Protein AF-A0AAN8J0K9-F1 (afdb_monomer_lite)

Secondary structure (DSSP, 8-state):
-------------TT-EEEEE-S-HHHHHHHHHTGGGS-SEEEEE-SS-EEESHHHHHHHHHHHHHHHHHHHHHHH-TTS---TT--HHHHHHHHHTS-HHHHHHHHHHHH-SS--HHHHHHHHHHHHHHHSPTT-----HHHHHHHHHHHHHHHHTTPPP--

Structure (mmCIF, N/CA/C/O backbone):
data_AF-A0AAN8J0K9-F1
#
_entry.id   AF-A0AAN8J0K9-F1
#
loop_
_atom_site.group_PDB
_atom_site.id
_atom_site.type_symbol
_atom_site.label_atom_id
_atom_site.label_alt_id
_atom_site.label_comp_id
_atom_site.label_asym_id
_atom_site.label_entity_id
_atom_site.label_seq_id
_atom_site.pdbx_PDB_ins_code
_atom_site.Cartn_x
_atom_site.Cartn_y
_atom_site.Cartn_z
_atom_site.occupancy
_atom_site.B_iso_or_equiv
_atom_site.auth_seq_id
_atom_site.auth_comp_id
_atom_site.auth_asym_id
_atom_site.auth_atom_id
_atom_site.pdbx_PDB_model_num
ATOM 1 N N . MET A 1 1 ? 8.013 17.761 -16.268 1.00 30.39 1 MET A N 1
ATOM 2 C CA . MET A 1 1 ? 8.600 17.715 -17.625 1.00 30.39 1 MET A CA 1
ATOM 3 C C . MET A 1 1 ? 9.511 16.495 -17.674 1.00 30.39 1 MET A C 1
ATOM 5 O O . MET A 1 1 ? 10.597 16.543 -17.118 1.00 30.39 1 MET A O 1
ATOM 9 N N . ILE A 1 2 ? 9.015 15.369 -18.193 1.00 34.62 2 ILE A N 1
ATOM 10 C CA . ILE A 1 2 ? 9.762 14.103 -18.263 1.00 34.62 2 ILE A CA 1
ATOM 11 C C . ILE A 1 2 ? 10.606 14.160 -19.538 1.00 34.62 2 ILE A C 1
ATOM 13 O O . ILE A 1 2 ? 10.047 14.191 -20.633 1.00 34.62 2 ILE A O 1
ATOM 17 N N . TYR A 1 3 ? 11.931 14.226 -19.411 1.00 31.83 3 TYR A N 1
ATOM 18 C CA . TYR A 1 3 ? 12.823 14.080 -20.560 1.00 31.83 3 TYR A CA 1
ATOM 19 C C . TYR A 1 3 ? 12.899 12.595 -20.925 1.00 31.83 3 TYR A C 1
ATOM 21 O O . TYR A 1 3 ? 13.570 11.808 -20.263 1.00 31.83 3 TYR A O 1
ATOM 29 N N . LEU A 1 4 ? 12.174 12.210 -21.974 1.00 44.12 4 LEU A N 1
ATOM 30 C CA . LEU A 1 4 ? 12.318 10.913 -22.622 1.00 44.12 4 LEU A CA 1
ATOM 31 C C . LEU A 1 4 ? 13.500 10.992 -23.593 1.00 44.12 4 LEU A C 1
ATOM 33 O O . LEU A 1 4 ? 13.366 11.483 -24.711 1.00 44.12 4 LEU A O 1
ATOM 37 N N . GLY A 1 5 ? 14.666 10.506 -23.171 1.00 40.50 5 GLY A N 1
ATOM 38 C CA . GLY A 1 5 ? 15.747 10.162 -24.091 1.00 40.50 5 GLY A CA 1
ATOM 39 C C . GLY A 1 5 ? 15.439 8.828 -24.767 1.00 40.50 5 GLY A C 1
ATOM 40 O O . GLY A 1 5 ? 16.010 7.811 -24.394 1.00 40.50 5 GLY A O 1
ATOM 41 N N . VAL A 1 6 ? 14.500 8.808 -25.717 1.00 43.88 6 VAL A N 1
ATOM 42 C CA . VAL A 1 6 ? 14.245 7.624 -26.550 1.00 43.88 6 VAL A CA 1
ATOM 43 C C . VAL A 1 6 ? 15.131 7.725 -27.786 1.00 43.88 6 VAL A C 1
ATOM 45 O O . VAL A 1 6 ? 14.835 8.479 -28.710 1.00 43.88 6 VAL A O 1
ATOM 48 N N . SER A 1 7 ? 16.221 6.958 -27.809 1.00 39.38 7 SER A N 1
ATOM 49 C CA . SER A 1 7 ? 16.858 6.593 -29.074 1.00 39.38 7 SER A CA 1
ATOM 50 C C . SER A 1 7 ? 16.021 5.480 -29.699 1.00 39.38 7 SER A C 1
ATOM 52 O O . SER A 1 7 ? 15.908 4.387 -29.144 1.00 39.38 7 SER A O 1
ATOM 54 N N . ALA A 1 8 ? 15.358 5.799 -30.807 1.00 39.91 8 ALA A N 1
ATOM 55 C CA . ALA A 1 8 ? 14.520 4.878 -31.553 1.00 39.91 8 ALA A CA 1
ATOM 56 C C . ALA A 1 8 ? 15.368 3.815 -32.265 1.00 39.91 8 ALA A C 1
ATOM 58 O O . ALA A 1 8 ? 16.278 4.164 -33.011 1.00 39.91 8 ALA A O 1
ATOM 59 N N . ALA A 1 9 ? 15.011 2.541 -32.103 1.00 35.41 9 ALA A N 1
ATOM 60 C CA . ALA A 1 9 ? 14.927 1.585 -33.205 1.00 35.41 9 ALA A CA 1
ATOM 61 C C . ALA A 1 9 ? 14.331 0.266 -32.707 1.00 35.41 9 ALA A C 1
ATOM 63 O O . ALA A 1 9 ? 14.737 -0.288 -31.689 1.00 35.41 9 ALA A O 1
ATOM 64 N N . GLU A 1 10 ? 13.373 -0.234 -33.476 1.00 44.66 10 GLU A N 1
ATOM 65 C CA . GLU A 1 10 ? 12.832 -1.581 -33.407 1.00 44.66 10 GLU A CA 1
ATOM 66 C C . GLU A 1 10 ? 13.955 -2.620 -33.321 1.00 44.66 10 GLU A C 1
ATOM 68 O O . GLU A 1 10 ? 14.742 -2.787 -34.250 1.00 44.66 10 GLU A O 1
ATOM 73 N N . ARG A 1 11 ? 14.005 -3.323 -32.194 1.00 40.25 11 ARG A N 1
ATOM 74 C CA . ARG A 1 11 ? 14.433 -4.713 -32.030 1.00 40.25 11 ARG A CA 1
ATOM 75 C C . ARG A 1 11 ? 14.070 -5.075 -30.601 1.00 40.25 11 ARG A C 1
ATOM 77 O O . ARG A 1 11 ? 14.449 -4.381 -29.663 1.00 40.25 11 ARG A O 1
ATOM 84 N N . THR A 1 12 ? 13.369 -6.182 -30.421 1.00 48.56 12 THR A N 1
ATOM 85 C CA . THR A 1 12 ? 13.344 -6.901 -29.150 1.00 48.56 12 THR A CA 1
ATOM 86 C C . THR A 1 12 ? 14.756 -7.458 -28.934 1.00 48.56 12 THR A C 1
ATOM 88 O O . THR A 1 12 ? 15.019 -8.632 -29.168 1.00 48.56 12 THR A O 1
ATOM 91 N N . THR A 1 13 ? 15.725 -6.597 -28.619 1.00 48.94 13 THR A N 1
ATOM 92 C CA . THR A 1 13 ? 17.047 -7.042 -28.200 1.00 48.94 13 THR A CA 1
ATOM 93 C C . THR A 1 13 ? 16.925 -7.438 -26.742 1.00 48.94 13 THR A C 1
ATOM 95 O O . THR A 1 13 ? 16.489 -6.649 -25.904 1.00 48.94 13 THR A O 1
ATOM 98 N N . MET A 1 14 ? 17.331 -8.663 -26.421 1.00 55.31 14 MET A N 1
ATOM 99 C CA . MET A 1 14 ? 17.404 -9.132 -25.034 1.00 55.31 14 MET A CA 1
ATOM 100 C C . MET A 1 14 ? 18.413 -8.331 -24.178 1.00 55.31 14 MET A C 1
ATOM 102 O O . MET A 1 14 ? 18.513 -8.575 -22.982 1.00 55.31 14 MET A O 1
ATOM 106 N N . ASP A 1 15 ? 19.072 -7.326 -24.774 1.00 68.75 15 ASP A N 1
ATOM 107 C CA . ASP A 1 15 ? 20.121 -6.483 -24.195 1.00 68.75 15 ASP A CA 1
ATOM 108 C C . ASP A 1 15 ? 19.759 -4.983 -24.130 1.00 68.75 15 ASP A C 1
ATOM 110 O O . ASP A 1 15 ? 20.631 -4.145 -23.901 1.00 68.75 15 ASP A O 1
ATOM 114 N N . ALA A 1 16 ? 18.500 -4.593 -24.367 1.00 84.62 16 ALA A N 1
ATOM 115 C CA . ALA A 1 16 ? 18.106 -3.192 -24.206 1.00 84.62 16 ALA A CA 1
ATOM 116 C C . ALA A 1 16 ? 18.251 -2.751 -22.733 1.00 84.62 16 ALA A C 1
ATOM 118 O O . ALA A 1 16 ? 17.710 -3.388 -21.827 1.00 84.62 16 ALA A O 1
ATOM 119 N N . HIS A 1 17 ? 18.968 -1.648 -22.499 1.00 90.50 17 HIS A N 1
ATOM 120 C CA . HIS A 1 17 ? 19.091 -0.998 -21.190 1.00 90.50 17 HIS A CA 1
ATOM 121 C C . HIS A 1 17 ? 18.323 0.321 -21.182 1.00 90.50 17 HIS A C 1
ATOM 123 O O . HIS A 1 17 ? 18.368 1.080 -22.152 1.00 90.50 17 HIS A O 1
ATOM 129 N N . MET A 1 18 ? 17.590 0.573 -20.100 1.00 93.94 18 MET A N 1
ATOM 130 C CA . MET A 1 18 ? 16.763 1.762 -19.932 1.00 93.94 18 MET A CA 1
ATOM 131 C C . MET A 1 18 ? 17.047 2.420 -18.584 1.00 93.94 18 MET A C 1
ATOM 133 O O . MET A 1 18 ? 16.892 1.793 -17.540 1.00 93.94 18 MET A O 1
ATOM 137 N N . THR A 1 19 ? 17.383 3.711 -18.599 1.00 95.12 19 THR A N 1
ATOM 138 C CA . THR A 1 19 ? 17.545 4.507 -17.376 1.00 95.12 19 THR A CA 1
ATOM 139 C C . THR A 1 19 ? 16.545 5.648 -17.340 1.00 95.12 19 THR A C 1
ATOM 141 O O . THR A 1 19 ? 16.520 6.498 -18.230 1.00 95.12 19 THR A O 1
ATOM 144 N N . PHE A 1 20 ? 15.765 5.708 -16.266 1.00 94.75 20 PHE A N 1
ATOM 145 C CA . PHE A 1 20 ? 14.934 6.862 -15.942 1.00 94.75 20 PHE A CA 1
ATOM 146 C C . PHE A 1 20 ? 15.724 7.851 -15.084 1.00 94.75 20 PHE A C 1
ATOM 148 O O . PHE A 1 20 ? 16.386 7.450 -14.133 1.00 94.75 20 PHE A O 1
ATOM 155 N N . PHE A 1 21 ? 15.635 9.148 -15.370 1.00 94.88 21 PHE A N 1
ATOM 156 C CA . PHE A 1 21 ? 16.275 10.192 -14.565 1.00 94.88 21 PHE A CA 1
ATOM 157 C C . PHE A 1 21 ? 15.201 10.993 -13.842 1.00 94.88 21 PHE A C 1
ATOM 159 O O . PHE A 1 21 ? 14.492 11.790 -14.456 1.00 94.88 21 PHE A O 1
ATOM 166 N N . SER A 1 22 ? 15.055 10.758 -12.541 1.00 93.12 22 SER A N 1
ATOM 167 C CA . SER A 1 22 ? 14.106 11.494 -11.712 1.00 93.12 22 SER A CA 1
ATOM 168 C C . SER A 1 22 ? 14.489 11.374 -10.240 1.00 93.12 22 SER A C 1
ATOM 170 O O . SER A 1 22 ? 14.719 10.260 -9.780 1.00 93.12 22 SER A O 1
ATOM 172 N N . PRO A 1 23 ? 14.516 12.474 -9.469 1.00 90.06 23 PRO A N 1
ATOM 173 C CA . PRO A 1 23 ? 14.655 12.400 -8.018 1.00 90.06 23 PRO A CA 1
ATOM 174 C C . PRO A 1 23 ? 13.348 11.982 -7.320 1.00 90.06 23 PRO A C 1
ATOM 176 O O . PRO A 1 23 ? 13.346 11.770 -6.110 1.00 90.06 23 PRO A O 1
ATOM 179 N N . ASP A 1 24 ? 12.243 11.914 -8.064 1.00 88.81 24 ASP A N 1
ATOM 180 C CA . ASP A 1 24 ? 10.898 11.730 -7.536 1.00 88.81 24 ASP A CA 1
ATOM 181 C C . ASP A 1 24 ? 10.566 10.250 -7.282 1.00 88.81 24 ASP A C 1
ATOM 183 O O . ASP A 1 24 ? 10.759 9.382 -8.141 1.00 88.81 24 ASP A O 1
ATOM 187 N N . THR A 1 25 ? 10.014 9.975 -6.099 1.00 87.25 25 THR A N 1
ATOM 188 C CA . THR A 1 25 ? 9.556 8.637 -5.705 1.00 87.25 25 THR A CA 1
ATOM 189 C C . THR A 1 25 ? 8.353 8.192 -6.530 1.00 87.25 25 THR A C 1
ATOM 191 O O . THR A 1 25 ? 8.227 7.001 -6.810 1.00 87.25 25 THR A O 1
ATOM 194 N N . ASP A 1 26 ? 7.503 9.118 -6.970 1.00 90.69 26 ASP A N 1
ATOM 195 C CA . ASP A 1 26 ? 6.303 8.803 -7.745 1.00 90.69 26 ASP A CA 1
ATOM 196 C C . ASP A 1 26 ? 6.689 8.176 -9.098 1.00 90.69 26 ASP A C 1
ATOM 198 O O . ASP A 1 26 ? 6.089 7.195 -9.543 1.00 90.69 26 ASP A O 1
ATOM 202 N N . VAL A 1 27 ? 7.788 8.646 -9.702 1.00 93.25 27 VAL A N 1
ATOM 203 C CA . VAL A 1 27 ? 8.361 8.053 -10.921 1.00 93.25 27 VAL A CA 1
ATOM 204 C C . VAL A 1 27 ? 8.895 6.644 -10.659 1.00 93.25 27 VAL A C 1
ATOM 206 O O . VAL A 1 27 ? 8.628 5.737 -11.445 1.00 93.25 27 VAL A O 1
ATOM 209 N N . MET A 1 28 ? 9.597 6.422 -9.544 1.00 93.75 28 MET A N 1
ATOM 210 C CA . MET A 1 28 ? 10.083 5.085 -9.180 1.00 93.75 28 MET A CA 1
ATOM 211 C C . MET A 1 28 ? 8.931 4.086 -9.011 1.00 93.75 28 MET A C 1
ATOM 213 O O . MET A 1 28 ? 9.006 2.963 -9.509 1.00 93.75 28 MET A O 1
ATOM 217 N N . VAL A 1 29 ? 7.849 4.501 -8.350 1.00 94.19 29 VAL A N 1
ATOM 218 C CA . VAL A 1 29 ? 6.639 3.689 -8.149 1.00 94.19 29 VAL A CA 1
ATOM 219 C C . VAL A 1 29 ? 6.010 3.311 -9.494 1.00 94.19 29 VAL A C 1
ATOM 221 O O . VAL A 1 29 ? 5.675 2.143 -9.698 1.00 94.19 29 VAL A O 1
ATOM 224 N N . LEU A 1 30 ? 5.904 4.260 -10.431 1.00 94.81 30 LEU A N 1
ATOM 225 C CA . LEU A 1 30 ? 5.398 4.003 -11.784 1.00 94.81 30 LEU A CA 1
ATOM 226 C C . LEU A 1 30 ? 6.257 2.989 -12.546 1.00 94.81 30 LEU A C 1
ATOM 228 O O . LEU A 1 30 ? 5.711 2.106 -13.210 1.00 94.81 30 LEU A O 1
ATOM 232 N N . ILE A 1 31 ? 7.582 3.095 -12.441 1.00 96.50 31 ILE A N 1
ATOM 233 C CA . ILE A 1 31 ? 8.515 2.184 -13.113 1.00 96.50 31 ILE A CA 1
ATOM 234 C C . ILE A 1 31 ? 8.386 0.769 -12.544 1.00 96.50 31 ILE A C 1
ATOM 236 O O . ILE A 1 31 ? 8.243 -0.176 -13.315 1.00 96.50 31 ILE A O 1
ATOM 240 N N . ILE A 1 32 ? 8.372 0.616 -11.215 1.00 96.62 32 ILE A N 1
ATOM 241 C CA . ILE A 1 32 ? 8.207 -0.694 -10.563 1.00 96.62 32 ILE A CA 1
ATOM 242 C C . ILE A 1 32 ? 6.876 -1.333 -10.976 1.00 96.62 32 ILE A C 1
ATOM 244 O O . ILE A 1 32 ? 6.856 -2.492 -11.381 1.00 96.62 32 ILE A O 1
ATOM 248 N N . ALA A 1 33 ? 5.775 -0.576 -10.930 1.00 95.50 33 ALA A N 1
ATOM 249 C CA . ALA A 1 33 ? 4.443 -1.076 -11.274 1.00 95.50 33 ALA A CA 1
ATOM 250 C C . ALA A 1 33 ? 4.314 -1.535 -12.739 1.00 95.50 33 ALA A C 1
ATOM 252 O O . ALA A 1 33 ? 3.454 -2.354 -13.054 1.00 95.50 33 ALA A O 1
ATOM 253 N N . ASN A 1 34 ? 5.160 -1.022 -13.638 1.00 94.56 34 ASN A N 1
ATOM 254 C CA . ASN A 1 34 ? 5.134 -1.339 -15.067 1.00 94.56 34 ASN A CA 1
ATOM 255 C C . ASN A 1 34 ? 6.351 -2.147 -15.532 1.00 94.56 34 ASN A C 1
ATOM 257 O O . ASN A 1 34 ? 6.527 -2.321 -16.736 1.00 94.56 34 ASN A O 1
ATOM 261 N N . TYR A 1 35 ? 7.180 -2.649 -14.615 1.00 95.56 35 TYR A N 1
ATOM 262 C CA . TYR A 1 35 ? 8.470 -3.254 -14.945 1.00 95.56 35 TYR A CA 1
ATOM 263 C C . TYR A 1 35 ? 8.366 -4.454 -15.903 1.00 95.56 35 TYR A C 1
ATOM 265 O O . TYR A 1 35 ? 9.231 -4.624 -16.755 1.00 95.56 35 TYR A O 1
ATOM 273 N N . ASP A 1 36 ? 7.269 -5.219 -15.871 1.00 93.56 36 ASP A N 1
ATOM 274 C CA . ASP A 1 36 ? 7.015 -6.315 -16.825 1.00 93.56 36 ASP A CA 1
ATOM 275 C C . ASP A 1 36 ? 6.898 -5.864 -18.289 1.00 93.56 36 ASP A C 1
ATOM 277 O O . ASP A 1 36 ? 7.016 -6.672 -19.209 1.00 93.56 36 ASP A O 1
ATOM 281 N N . ARG A 1 37 ? 6.665 -4.569 -18.516 1.00 93.19 37 ARG A N 1
ATOM 282 C CA . ARG A 1 37 ? 6.565 -3.943 -19.840 1.00 93.19 37 ARG A CA 1
ATOM 283 C C . ARG A 1 37 ? 7.856 -3.231 -20.245 1.00 93.19 37 ARG A C 1
ATOM 285 O O . ARG A 1 37 ? 7.902 -2.635 -21.319 1.00 93.19 37 ARG A O 1
ATOM 292 N N . LEU A 1 38 ? 8.868 -3.247 -19.380 1.00 93.44 38 LEU A N 1
ATOM 293 C CA . LEU A 1 38 ? 10.146 -2.569 -19.558 1.00 93.44 38 LEU A CA 1
ATOM 294 C C . LEU A 1 38 ? 11.268 -3.595 -19.793 1.00 93.44 38 LEU A C 1
ATOM 296 O O . LEU A 1 38 ? 11.113 -4.777 -19.472 1.00 93.44 38 LEU A O 1
ATOM 300 N N . PRO A 1 39 ? 12.417 -3.175 -20.351 1.00 94.25 39 PRO A N 1
ATOM 301 C CA . PRO A 1 39 ? 13.581 -4.045 -20.441 1.00 94.25 39 PRO A CA 1
ATOM 302 C C . PRO A 1 39 ? 14.028 -4.536 -19.059 1.00 94.25 39 PRO A C 1
ATOM 304 O O . PRO A 1 39 ? 13.969 -3.793 -18.079 1.00 94.25 39 PRO A O 1
ATOM 307 N N . LYS A 1 40 ? 14.532 -5.772 -18.963 1.00 90.94 40 LYS A N 1
ATOM 308 C CA . LYS A 1 40 ? 14.989 -6.315 -17.670 1.00 90.94 40 LYS A CA 1
ATOM 309 C C . LYS A 1 40 ? 16.122 -5.484 -17.064 1.00 90.94 40 LYS A C 1
ATOM 311 O O . LYS A 1 40 ? 16.145 -5.238 -15.860 1.00 90.94 40 LYS A O 1
ATOM 316 N N . SER A 1 41 ? 16.986 -4.945 -17.915 1.00 93.12 41 SER A N 1
ATOM 317 C CA . SER A 1 41 ? 18.004 -3.972 -17.535 1.00 93.12 41 SER A CA 1
ATOM 318 C C . SER A 1 41 ? 17.388 -2.562 -17.431 1.00 93.12 41 SER A C 1
ATOM 320 O O . SER A 1 41 ? 17.656 -1.700 -18.265 1.00 93.12 41 SER A O 1
ATOM 322 N N . THR A 1 42 ? 16.499 -2.343 -16.451 1.00 95.88 42 THR A N 1
ATOM 323 C CA . THR A 1 42 ? 15.914 -1.019 -16.159 1.00 95.88 42 THR A CA 1
ATOM 324 C C . THR A 1 42 ? 16.399 -0.482 -14.817 1.00 95.88 42 THR A C 1
ATOM 326 O O . THR A 1 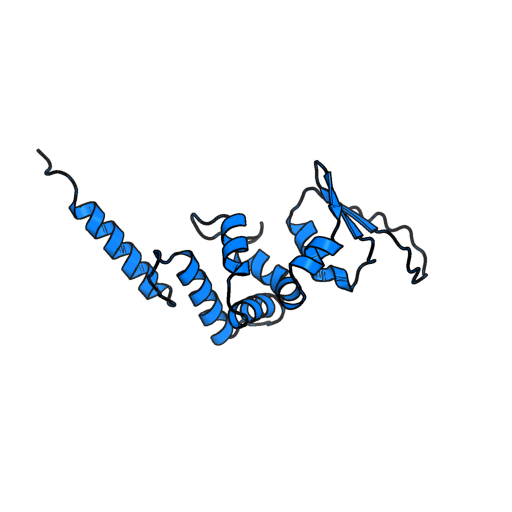42 ? 16.247 -1.140 -13.782 1.00 95.88 42 THR A O 1
ATOM 329 N N . ASP A 1 43 ? 16.881 0.759 -14.839 1.00 96.19 43 ASP A N 1
ATOM 330 C CA . ASP A 1 43 ? 17.372 1.500 -13.681 1.00 96.19 43 ASP A CA 1
ATOM 331 C C . ASP A 1 43 ? 16.659 2.854 -13.532 1.00 96.19 43 ASP A C 1
ATOM 333 O O . ASP A 1 43 ? 16.132 3.425 -14.491 1.00 96.19 43 ASP A O 1
ATOM 337 N N . ILE A 1 44 ? 16.692 3.413 -12.323 1.00 95.56 44 ILE A N 1
ATOM 338 C CA . ILE A 1 44 ? 16.351 4.815 -12.066 1.00 95.56 44 ILE A CA 1
ATOM 339 C C . ILE A 1 44 ? 17.535 5.537 -11.420 1.00 95.56 44 ILE A C 1
ATOM 341 O O . ILE A 1 44 ? 18.069 5.106 -10.402 1.00 95.56 44 ILE A O 1
ATOM 345 N N . SER A 1 45 ? 17.945 6.658 -12.004 1.00 94.38 45 SER A N 1
ATOM 346 C CA . SER A 1 45 ? 18.873 7.605 -11.397 1.00 94.38 45 SER A CA 1
ATOM 347 C C . SER A 1 45 ? 18.094 8.568 -10.507 1.00 94.38 45 SER A C 1
ATOM 349 O O . SER A 1 45 ? 17.446 9.496 -10.998 1.00 94.38 45 SER A O 1
ATOM 351 N N . LEU A 1 46 ? 18.189 8.349 -9.197 1.00 87.38 46 LEU A N 1
ATOM 352 C CA . LEU A 1 46 ? 17.748 9.278 -8.162 1.00 87.38 46 LEU A CA 1
ATOM 353 C C . LEU A 1 46 ? 18.826 10.358 -7.953 1.00 87.38 46 LEU A C 1
ATOM 355 O O . LEU A 1 46 ? 19.938 10.249 -8.469 1.00 87.38 46 LEU A O 1
ATOM 359 N N . ALA A 1 47 ? 18.523 11.402 -7.174 1.00 82.56 47 ALA A N 1
ATOM 360 C CA . ALA A 1 47 ? 19.418 12.554 -6.988 1.00 82.56 47 ALA A CA 1
ATOM 361 C C . ALA A 1 47 ? 20.852 12.193 -6.541 1.00 82.56 47 ALA A C 1
ATOM 363 O O . ALA A 1 47 ? 21.788 12.927 -6.845 1.00 82.56 47 ALA A O 1
ATOM 364 N N . SER A 1 48 ? 21.026 11.092 -5.805 1.00 80.62 48 SER A N 1
ATOM 365 C CA . SER A 1 48 ? 22.302 10.712 -5.185 1.00 80.62 48 SER A CA 1
ATOM 366 C C . SER A 1 48 ? 22.853 9.352 -5.615 1.00 80.62 48 SER A C 1
ATOM 368 O O . SER A 1 48 ? 23.987 9.033 -5.266 1.00 80.62 48 SER A O 1
ATOM 370 N N . HIS A 1 49 ? 22.073 8.529 -6.318 1.00 88.56 49 HIS A N 1
ATOM 371 C CA . HIS A 1 49 ? 22.478 7.176 -6.700 1.00 88.56 49 HIS A CA 1
ATOM 372 C C . HIS A 1 49 ? 21.587 6.608 -7.807 1.00 88.56 49 HIS A C 1
ATOM 374 O O . HIS A 1 49 ? 20.474 7.079 -8.041 1.00 88.56 49 HIS A O 1
ATOM 380 N N . VAL A 1 50 ? 22.080 5.556 -8.458 1.00 92.94 50 VAL A N 1
ATOM 381 C CA . VAL A 1 50 ? 21.316 4.748 -9.412 1.00 92.94 50 VAL A CA 1
ATOM 382 C C . VAL A 1 50 ? 20.778 3.514 -8.694 1.00 92.94 50 VAL A C 1
ATOM 384 O O . VAL A 1 50 ? 21.526 2.810 -8.016 1.00 92.94 50 VAL A O 1
ATOM 387 N N . GLN A 1 51 ? 19.485 3.254 -8.847 1.00 94.69 51 GLN A N 1
ATOM 388 C CA . GLN A 1 51 ? 18.778 2.124 -8.262 1.00 94.69 51 GLN A CA 1
ATOM 389 C C . GLN A 1 51 ? 18.308 1.176 -9.369 1.00 94.69 51 GLN A C 1
ATOM 391 O O . GLN A 1 51 ? 17.561 1.575 -10.263 1.00 94.69 51 GLN A O 1
ATOM 396 N N . LYS A 1 52 ? 18.701 -0.099 -9.271 1.00 95.50 52 LYS A N 1
ATOM 397 C CA . LYS A 1 52 ? 18.175 -1.161 -10.140 1.00 95.50 52 LYS A CA 1
ATOM 398 C C . LYS A 1 52 ? 16.735 -1.483 -9.766 1.00 95.50 52 LYS A C 1
ATOM 400 O O . LYS A 1 52 ? 16.438 -1.623 -8.576 1.00 95.50 52 LYS A O 1
ATOM 405 N N . ILE A 1 53 ? 15.862 -1.643 -10.757 1.00 96.44 53 ILE A N 1
ATOM 406 C CA . ILE A 1 53 ? 14.434 -1.897 -10.515 1.00 96.44 53 ILE A CA 1
ATOM 407 C C . ILE A 1 53 ? 14.146 -3.380 -10.278 1.00 96.44 53 ILE A C 1
ATOM 409 O O . ILE A 1 53 ? 13.351 -3.704 -9.396 1.00 96.44 53 ILE A O 1
ATOM 413 N N . GLU A 1 54 ? 14.824 -4.277 -11.002 1.00 96.38 54 GLU A N 1
ATOM 414 C CA . GLU A 1 54 ? 14.588 -5.727 -10.929 1.00 96.38 54 GLU A CA 1
ATOM 415 C C . GLU A 1 54 ? 14.561 -6.273 -9.492 1.00 96.38 54 GLU A C 1
ATOM 417 O O . GLU A 1 54 ? 13.580 -6.928 -9.136 1.00 96.38 54 GLU A O 1
ATOM 422 N N . PRO A 1 55 ? 15.543 -5.973 -8.613 1.00 96.56 55 PRO A N 1
ATOM 423 C CA . PRO A 1 55 ? 15.545 -6.543 -7.268 1.00 96.56 55 PRO A CA 1
ATOM 424 C C . PRO A 1 55 ? 14.362 -6.064 -6.423 1.00 96.56 55 PRO A C 1
ATOM 426 O O . PRO A 1 55 ? 13.862 -6.815 -5.591 1.00 96.56 55 PRO A O 1
ATOM 429 N N . LEU A 1 56 ? 13.893 -4.828 -6.640 1.00 95.38 56 LEU A N 1
ATOM 430 C CA . LEU A 1 56 ? 12.729 -4.281 -5.941 1.00 95.38 56 LEU A CA 1
ATOM 431 C C . LEU A 1 56 ? 11.440 -4.952 -6.417 1.00 95.38 56 LEU A C 1
ATOM 433 O O . LEU A 1 56 ? 10.604 -5.320 -5.596 1.00 95.38 56 LEU A O 1
ATOM 437 N N . TRP A 1 57 ? 11.299 -5.140 -7.730 1.00 97.06 57 TRP A N 1
ATOM 438 C CA . TRP A 1 57 ? 10.159 -5.837 -8.320 1.00 97.06 57 TRP A CA 1
ATOM 439 C C . TRP A 1 57 ? 10.086 -7.294 -7.840 1.00 97.06 57 TRP A C 1
ATOM 441 O O . TRP A 1 57 ? 9.035 -7.736 -7.378 1.00 97.06 57 TRP A O 1
ATOM 451 N N . VAL A 1 58 ? 11.221 -8.008 -7.842 1.00 96.69 58 VAL A N 1
ATOM 452 C CA . VAL A 1 58 ? 11.317 -9.386 -7.329 1.00 96.69 58 VAL A CA 1
ATOM 453 C C . VAL A 1 58 ? 10.989 -9.449 -5.836 1.00 96.69 58 VAL A C 1
ATOM 455 O O . VAL A 1 58 ? 10.234 -10.322 -5.419 1.00 96.69 58 VAL A O 1
ATOM 458 N N . ALA A 1 59 ? 11.519 -8.525 -5.029 1.00 95.94 59 ALA A N 1
ATOM 459 C CA . ALA A 1 59 ? 11.285 -8.509 -3.585 1.00 95.94 59 ALA A CA 1
ATOM 460 C C . ALA A 1 59 ? 9.825 -8.209 -3.212 1.00 95.94 59 ALA A C 1
ATOM 462 O O . ALA A 1 59 ? 9.329 -8.727 -2.213 1.00 95.94 59 ALA A O 1
ATOM 463 N N . LEU A 1 60 ? 9.140 -7.367 -3.991 1.00 95.88 60 LEU A N 1
ATOM 464 C CA . LEU A 1 60 ? 7.720 -7.075 -3.793 1.00 95.88 60 LEU A CA 1
ATOM 465 C C . LEU A 1 60 ? 6.832 -8.253 -4.202 1.00 95.88 60 LEU A C 1
ATOM 467 O O . LEU A 1 60 ? 5.826 -8.518 -3.544 1.00 95.88 60 LEU A O 1
ATOM 471 N N . GLY A 1 61 ? 7.196 -8.953 -5.274 1.00 95.69 61 GLY A N 1
ATOM 472 C CA . GLY A 1 61 ? 6.377 -10.012 -5.844 1.00 95.69 61 GLY A CA 1
ATOM 473 C C . GLY A 1 61 ? 5.153 -9.484 -6.610 1.00 95.69 61 GLY A C 1
ATOM 474 O O . GLY A 1 61 ? 4.776 -8.311 -6.503 1.00 95.69 61 GLY A O 1
ATOM 475 N N . PRO A 1 62 ? 4.511 -10.352 -7.408 1.00 93.19 62 PRO A N 1
ATOM 476 C CA . PRO A 1 62 ? 3.546 -9.944 -8.429 1.00 93.19 62 PRO A CA 1
ATOM 477 C C . PRO A 1 62 ? 2.314 -9.225 -7.863 1.00 93.19 62 PRO A C 1
ATOM 479 O O . PRO A 1 62 ? 1.887 -8.214 -8.420 1.00 93.19 62 PRO A O 1
ATOM 482 N N . ASP A 1 63 ? 1.757 -9.694 -6.747 1.00 94.00 63 ASP A N 1
ATOM 483 C CA . ASP A 1 63 ? 0.504 -9.141 -6.214 1.00 94.00 63 ASP A CA 1
ATOM 484 C C . ASP A 1 63 ? 0.703 -7.746 -5.624 1.00 94.00 63 ASP A C 1
ATOM 486 O O . ASP A 1 63 ? -0.095 -6.834 -5.845 1.00 94.00 63 ASP A O 1
ATOM 490 N N . ARG A 1 64 ? 1.827 -7.536 -4.930 1.00 95.69 64 ARG A N 1
ATOM 491 C CA . ARG A 1 64 ? 2.157 -6.237 -4.334 1.00 95.69 64 ARG A CA 1
ATOM 492 C C . ARG A 1 64 ? 2.587 -5.228 -5.386 1.00 95.69 64 ARG A C 1
ATOM 494 O O . ARG A 1 64 ? 2.262 -4.056 -5.236 1.00 95.69 64 ARG A O 1
ATOM 501 N N . VAL A 1 65 ? 3.266 -5.663 -6.452 1.00 96.06 65 VAL A N 1
ATOM 502 C CA . VAL A 1 65 ? 3.575 -4.802 -7.605 1.00 96.06 65 VAL A CA 1
ATOM 503 C C . VAL A 1 65 ? 2.287 -4.293 -8.253 1.00 96.06 65 VAL A C 1
ATOM 505 O O . VAL A 1 65 ? 2.155 -3.091 -8.473 1.00 96.06 65 VAL A O 1
ATOM 508 N N . LYS A 1 66 ? 1.307 -5.174 -8.489 1.00 92.56 66 LYS A N 1
ATOM 509 C CA . LYS A 1 66 ? -0.010 -4.796 -9.031 1.00 92.56 66 LYS A CA 1
ATOM 510 C C . LYS A 1 66 ? -0.769 -3.831 -8.114 1.00 92.56 66 LYS A C 1
ATOM 512 O O . LYS A 1 66 ? -1.404 -2.892 -8.584 1.00 92.56 66 LYS A O 1
ATOM 517 N N . ALA A 1 67 ? -0.674 -4.032 -6.803 1.00 96.25 67 ALA A N 1
ATOM 518 C CA . ALA A 1 67 ? -1.294 -3.169 -5.801 1.00 96.25 67 ALA A CA 1
ATOM 519 C C . ALA A 1 67 ? -0.540 -1.849 -5.545 1.00 96.25 67 ALA A C 1
ATOM 521 O O . ALA A 1 67 ? -1.075 -0.956 -4.885 1.00 96.25 67 ALA A O 1
ATOM 522 N N . LEU A 1 68 ? 0.697 -1.709 -6.036 1.00 96.00 68 LEU A N 1
ATOM 523 C CA . LEU A 1 68 ? 1.623 -0.658 -5.612 1.00 96.00 68 LEU A CA 1
ATOM 524 C C . LEU A 1 68 ? 1.107 0.753 -5.915 1.00 96.00 68 LEU A C 1
ATOM 526 O O . LEU A 1 68 ? 1.241 1.643 -5.076 1.00 96.00 68 LEU A O 1
ATOM 530 N N . LEU A 1 69 ? 0.493 0.957 -7.085 1.00 94.88 69 LEU A N 1
ATOM 531 C CA . LEU A 1 69 ? -0.078 2.253 -7.467 1.00 94.88 69 LEU A CA 1
ATOM 532 C C . LEU A 1 69 ? -1.257 2.635 -6.571 1.00 94.88 69 LEU A C 1
ATOM 534 O O . LEU A 1 69 ? -1.321 3.764 -6.085 1.00 94.88 69 LEU A O 1
ATOM 538 N N . GLY A 1 70 ? -2.147 1.681 -6.296 1.00 95.19 70 GLY A N 1
ATOM 539 C CA . GLY A 1 70 ? -3.295 1.899 -5.423 1.00 95.19 70 GLY A CA 1
ATOM 540 C C . GLY A 1 70 ? -2.864 2.188 -3.992 1.00 95.19 70 GLY A C 1
ATOM 541 O O . GLY A 1 70 ? -3.341 3.143 -3.386 1.00 95.19 70 GLY A O 1
ATOM 542 N N . PHE A 1 71 ? -1.884 1.440 -3.480 1.00 95.81 71 PHE A N 1
ATOM 543 C CA . PHE A 1 71 ? -1.263 1.707 -2.184 1.00 95.81 71 PHE A CA 1
ATOM 544 C C . PHE A 1 71 ? -0.608 3.096 -2.126 1.00 95.81 71 PHE A C 1
ATOM 546 O O . PHE A 1 71 ? -0.761 3.824 -1.141 1.00 95.81 71 PHE A O 1
ATOM 553 N N . HIS A 1 72 ? 0.127 3.481 -3.170 1.00 94.12 72 HIS A N 1
ATOM 554 C CA . HIS A 1 72 ? 0.802 4.771 -3.230 1.00 94.12 72 HIS A CA 1
ATOM 555 C C . HIS A 1 72 ? -0.197 5.936 -3.215 1.00 94.12 72 HIS A C 1
ATOM 557 O O . HIS A 1 72 ? -0.051 6.851 -2.405 1.00 94.12 72 HIS A O 1
ATOM 563 N N . ALA A 1 73 ? -1.244 5.865 -4.043 1.00 92.88 73 ALA A N 1
ATOM 564 C CA . ALA A 1 73 ? -2.322 6.851 -4.058 1.00 92.88 73 ALA A CA 1
ATOM 565 C C . ALA A 1 73 ? -3.075 6.889 -2.718 1.00 92.88 73 ALA A C 1
ATOM 567 O O . ALA A 1 73 ? -3.357 7.961 -2.192 1.00 92.88 73 ALA A O 1
ATOM 568 N N . PHE A 1 74 ? -3.355 5.723 -2.132 1.00 94.44 74 PHE A N 1
ATOM 569 C CA . PHE A 1 74 ? -4.071 5.609 -0.865 1.00 94.44 74 PHE A CA 1
ATOM 570 C C . PHE A 1 74 ? -3.294 6.198 0.317 1.00 94.44 74 PHE A C 1
ATOM 572 O O . PHE A 1 74 ? -3.852 6.929 1.129 1.00 94.44 74 PHE A O 1
ATOM 579 N N . SER A 1 75 ? -2.002 5.883 0.435 1.00 93.12 75 SER A N 1
ATOM 580 C CA . SER A 1 75 ? -1.166 6.324 1.562 1.00 93.12 75 SER A CA 1
ATOM 581 C C . SER A 1 75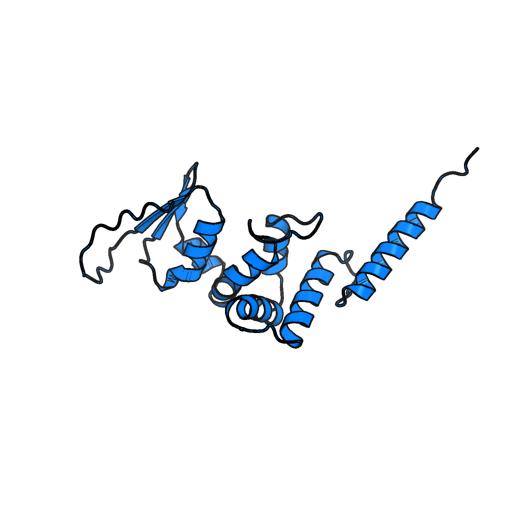 ? -0.779 7.809 1.506 1.00 93.12 75 SER A C 1
ATOM 583 O O . SER A 1 75 ? -0.271 8.342 2.499 1.00 93.12 75 SER A O 1
ATOM 585 N N . GLY A 1 76 ? -1.045 8.478 0.380 1.00 88.19 76 GLY A N 1
ATOM 586 C CA . GLY A 1 76 ? -0.794 9.898 0.156 1.00 88.19 76 GLY A CA 1
ATOM 587 C C . GLY A 1 76 ? 0.290 10.127 -0.896 1.00 88.19 76 GLY A C 1
ATOM 588 O O . GLY A 1 76 ? 1.475 10.208 -0.567 1.00 88.19 76 GLY A O 1
ATOM 589 N N . ALA A 1 77 ? -0.112 10.247 -2.156 1.00 86.19 77 ALA A N 1
ATOM 590 C CA . ALA A 1 77 ? 0.670 10.846 -3.240 1.00 86.19 77 ALA A CA 1
ATOM 591 C C . ALA A 1 77 ? 0.563 12.383 -3.213 1.00 86.19 77 ALA A C 1
ATOM 593 O O . ALA A 1 77 ? -0.307 12.923 -2.525 1.00 86.19 77 ALA A O 1
ATOM 594 N N . ASP A 1 78 ? 1.394 13.088 -3.984 1.00 81.56 78 ASP A N 1
ATOM 595 C CA . ASP A 1 78 ? 1.454 14.562 -3.994 1.00 81.56 78 ASP A CA 1
ATOM 596 C C . ASP A 1 78 ? 0.115 15.246 -4.331 1.00 81.56 78 ASP A C 1
ATOM 598 O O . ASP A 1 78 ? -0.137 16.387 -3.946 1.00 81.56 78 ASP A O 1
ATOM 602 N N . ASN A 1 79 ? -0.777 14.535 -5.017 1.00 81.12 79 ASN A N 1
ATOM 603 C CA . ASN A 1 79 ? -2.105 14.994 -5.422 1.00 81.12 79 ASN A CA 1
ATOM 604 C C . ASN A 1 79 ? -3.248 14.535 -4.492 1.00 81.12 79 ASN A C 1
ATOM 606 O O . ASN A 1 79 ? -4.415 14.789 -4.792 1.00 81.12 79 ASN A O 1
ATOM 610 N N . THR A 1 80 ? -2.945 13.862 -3.380 1.00 84.31 80 THR A N 1
ATOM 611 C CA . THR A 1 80 ? -3.943 13.304 -2.450 1.00 84.31 80 THR A CA 1
ATOM 612 C C . THR A 1 80 ? -3.692 13.742 -1.009 1.00 84.31 80 THR A C 1
ATOM 614 O O . THR A 1 80 ? -2.593 14.140 -0.626 1.00 84.31 80 THR A O 1
ATOM 617 N N . GLY A 1 81 ? -4.737 13.678 -0.180 1.00 85.19 81 GLY A N 1
ATOM 618 C CA . GLY A 1 81 ? -4.590 13.885 1.258 1.00 85.19 81 GLY A CA 1
ATOM 619 C C . GLY A 1 81 ? -3.723 12.796 1.894 1.00 85.19 81 GLY A C 1
ATOM 620 O O . GLY A 1 81 ? -3.683 11.662 1.426 1.00 85.19 81 GLY A O 1
ATOM 621 N N . ARG A 1 82 ? -3.056 13.129 3.002 1.00 88.00 82 ARG A N 1
ATOM 622 C CA . ARG A 1 82 ? -2.284 12.163 3.794 1.00 88.00 82 ARG A CA 1
ATOM 623 C C . ARG A 1 82 ? -3.001 11.799 5.085 1.00 88.00 82 ARG A C 1
ATOM 625 O O . ARG A 1 82 ? -3.611 12.651 5.736 1.00 88.00 82 ARG A O 1
ATOM 632 N N . PHE A 1 83 ? -2.826 10.558 5.514 1.00 92.00 83 PHE A N 1
ATOM 633 C CA . PHE A 1 83 ? -3.224 10.121 6.845 1.00 92.00 83 PHE A CA 1
ATOM 634 C C . PHE A 1 83 ? -2.360 10.793 7.923 1.00 92.00 83 PHE A C 1
ATOM 636 O O . PHE A 1 83 ? -1.133 10.858 7.829 1.00 92.00 83 PHE A O 1
ATOM 643 N N . SER A 1 84 ? -3.001 11.337 8.958 1.00 90.44 84 SER A N 1
ATOM 644 C CA . SER A 1 84 ? -2.308 12.118 9.987 1.00 90.44 84 SER A CA 1
ATOM 645 C C . SER A 1 84 ? -1.397 11.239 10.848 1.00 90.44 84 SER A C 1
ATOM 647 O O . SER A 1 84 ? -1.806 10.172 11.298 1.00 90.44 84 SER A O 1
ATOM 649 N N . ARG A 1 85 ? -0.179 11.714 11.135 1.00 90.94 85 ARG A N 1
ATOM 650 C CA . ARG A 1 85 ? 0.806 11.078 12.039 1.00 90.94 85 ARG A CA 1
ATOM 651 C C . ARG A 1 85 ? 1.371 9.717 11.593 1.00 90.94 85 ARG A C 1
ATOM 653 O O . ARG A 1 85 ? 2.172 9.155 12.333 1.00 90.94 85 ARG A O 1
ATOM 660 N N . ILE A 1 86 ? 1.042 9.219 10.399 1.00 92.62 86 ILE A N 1
ATOM 661 C CA . ILE A 1 86 ? 1.654 8.009 9.823 1.00 92.62 86 ILE A CA 1
ATOM 662 C C . ILE A 1 86 ? 2.397 8.384 8.537 1.00 92.62 86 ILE A C 1
ATOM 664 O O . ILE A 1 86 ? 1.807 8.903 7.594 1.00 92.62 86 ILE A O 1
ATOM 668 N N . GLY A 1 87 ? 3.710 8.144 8.506 1.00 90.81 87 GLY A N 1
ATOM 669 C CA . GLY A 1 87 ? 4.550 8.399 7.329 1.00 90.81 87 GLY A CA 1
ATOM 670 C C . GLY A 1 87 ? 4.577 7.230 6.336 1.00 90.81 87 GLY A C 1
ATOM 671 O O . GLY A 1 87 ? 4.282 6.091 6.706 1.00 90.81 87 GLY A O 1
ATOM 672 N N . LYS A 1 88 ? 5.018 7.482 5.090 1.00 88.88 88 LYS A N 1
ATOM 673 C CA . LYS A 1 88 ? 5.087 6.467 4.011 1.00 88.88 88 LYS A CA 1
ATOM 674 C C . LYS A 1 88 ? 5.865 5.208 4.404 1.00 88.88 88 LYS A C 1
ATOM 676 O O . LYS A 1 88 ? 5.427 4.106 4.103 1.00 88.88 88 LYS A O 1
ATOM 681 N N . SER A 1 89 ? 6.978 5.344 5.127 1.00 90.69 89 SER A N 1
ATOM 682 C CA . SER A 1 89 ? 7.767 4.190 5.588 1.00 90.69 89 SER A CA 1
ATOM 683 C C . SER A 1 89 ? 6.994 3.288 6.556 1.00 90.69 89 SER A C 1
ATOM 685 O O . SER A 1 89 ? 7.173 2.072 6.546 1.00 90.69 89 SER A O 1
ATOM 687 N N . THR A 1 90 ? 6.117 3.870 7.378 1.00 92.88 90 THR A N 1
ATOM 688 C CA . THR A 1 90 ? 5.262 3.119 8.306 1.00 92.88 90 THR A CA 1
ATOM 689 C C . THR A 1 90 ? 4.124 2.447 7.550 1.00 92.88 90 THR A C 1
ATOM 691 O O . THR A 1 90 ? 3.910 1.253 7.739 1.00 92.88 90 THR A O 1
ATOM 694 N N . TRP A 1 91 ? 3.477 3.162 6.623 1.00 95.19 91 TRP A N 1
ATOM 695 C CA . TRP A 1 91 ? 2.473 2.576 5.730 1.00 95.19 91 TRP A CA 1
ATOM 696 C C . TRP A 1 91 ? 3.022 1.409 4.920 1.00 95.19 91 TRP A C 1
ATOM 698 O O . TRP A 1 91 ? 2.380 0.367 4.837 1.00 95.19 91 TRP A O 1
ATOM 708 N N . PHE A 1 92 ? 4.228 1.553 4.373 1.00 93.88 92 PHE A N 1
ATOM 709 C CA . PHE A 1 92 ? 4.855 0.508 3.578 1.00 93.88 92 PHE A CA 1
ATOM 710 C C . PHE A 1 92 ? 5.117 -0.741 4.423 1.00 93.88 92 PHE A C 1
ATOM 712 O O . PHE A 1 92 ? 4.679 -1.828 4.053 1.00 93.88 92 PHE A O 1
ATOM 719 N N . LYS A 1 93 ? 5.715 -0.592 5.615 1.00 94.00 93 LYS A N 1
ATOM 720 C CA . LYS A 1 93 ? 5.893 -1.707 6.565 1.00 94.00 93 LYS A CA 1
ATOM 721 C C . LYS A 1 93 ? 4.570 -2.369 6.937 1.00 94.00 93 LYS A C 1
ATOM 723 O O . LYS A 1 93 ? 4.511 -3.590 7.031 1.00 94.00 93 LYS A O 1
ATOM 728 N N . HIS A 1 94 ? 3.523 -1.579 7.151 1.00 94.44 94 HIS A N 1
ATOM 729 C CA . HIS A 1 94 ? 2.208 -2.113 7.475 1.00 94.44 94 HIS A CA 1
ATOM 730 C C . HIS A 1 94 ? 1.630 -2.911 6.300 1.00 94.44 94 HIS A C 1
ATOM 732 O O . HIS A 1 94 ? 1.220 -4.051 6.481 1.00 94.44 94 HIS A O 1
ATOM 738 N N . SER A 1 95 ? 1.725 -2.375 5.079 1.00 95.12 95 SER A N 1
ATOM 739 C CA . SER A 1 95 ? 1.284 -3.062 3.862 1.00 95.12 95 SER A CA 1
ATOM 740 C C . SER A 1 95 ? 2.008 -4.389 3.642 1.00 95.12 95 SER A C 1
ATOM 742 O O . SER A 1 95 ? 1.360 -5.362 3.275 1.00 95.12 95 SER A O 1
ATOM 744 N N . MET A 1 96 ? 3.314 -4.481 3.934 1.00 94.19 96 MET A N 1
ATOM 745 C CA . MET A 1 96 ? 4.087 -5.725 3.791 1.00 94.19 96 MET A CA 1
ATOM 746 C C . MET A 1 96 ? 3.595 -6.857 4.702 1.00 94.19 96 MET A C 1
ATOM 748 O O . MET A 1 96 ? 3.825 -8.019 4.390 1.00 94.19 96 MET A O 1
ATOM 752 N N . ASN A 1 97 ? 2.897 -6.527 5.791 1.00 93.31 97 ASN A N 1
ATOM 753 C CA . ASN A 1 97 ? 2.298 -7.497 6.709 1.00 93.31 97 ASN A CA 1
ATOM 754 C C . ASN A 1 97 ? 0.782 -7.654 6.508 1.00 93.31 97 ASN A C 1
ATOM 756 O O . ASN A 1 97 ? 0.153 -8.408 7.242 1.00 93.31 97 ASN A O 1
ATOM 760 N N . ALA A 1 98 ? 0.190 -6.926 5.558 1.00 94.94 98 ALA A N 1
ATOM 761 C CA . ALA A 1 98 ? -1.238 -6.994 5.291 1.00 94.94 98 ALA A CA 1
ATOM 762 C C . ALA A 1 98 ? -1.611 -8.300 4.584 1.00 94.94 98 ALA A C 1
ATOM 764 O O . ALA A 1 98 ? -0.838 -8.829 3.777 1.00 94.94 98 ALA A O 1
ATOM 765 N N . GLU A 1 99 ? -2.822 -8.766 4.877 1.00 95.25 99 GLU A N 1
ATOM 766 C CA . GLU A 1 99 ? -3.423 -9.941 4.259 1.00 95.25 99 GLU A CA 1
ATOM 767 C C . GLU A 1 99 ? -3.695 -9.732 2.764 1.00 95.25 99 GLU A C 1
ATOM 769 O O . GLU A 1 99 ? -3.903 -8.612 2.292 1.00 95.25 99 GLU A O 1
ATOM 774 N N . GLU A 1 100 ? -3.739 -10.833 2.014 1.00 96.06 100 GLU A N 1
ATOM 775 C CA . GLU A 1 100 ? -3.922 -10.837 0.557 1.00 96.06 100 GLU A CA 1
ATOM 776 C C . GLU A 1 100 ? -5.175 -10.071 0.117 1.00 96.06 100 GLU A C 1
ATOM 778 O O . GLU A 1 100 ? -5.137 -9.289 -0.831 1.00 96.06 100 GLU A O 1
ATOM 783 N N . HIS A 1 101 ? -6.270 -10.207 0.864 1.00 96.06 101 HIS A N 1
ATOM 784 C CA . HIS A 1 101 ? -7.530 -9.546 0.553 1.00 96.06 101 HIS A CA 1
ATOM 785 C C . HIS A 1 101 ? -7.433 -8.005 0.635 1.00 96.06 101 HIS A C 1
ATOM 787 O O . HIS A 1 101 ? -8.149 -7.303 -0.085 1.00 96.06 101 HIS A O 1
ATOM 793 N N . ILE A 1 102 ? -6.535 -7.465 1.472 1.00 97.25 102 ILE A N 1
ATOM 794 C CA . ILE A 1 102 ? -6.227 -6.028 1.552 1.00 97.25 102 ILE A CA 1
ATOM 795 C C . ILE A 1 102 ? -5.376 -5.607 0.350 1.00 97.25 102 ILE A C 1
ATOM 797 O O . ILE A 1 102 ? -5.615 -4.553 -0.240 1.00 97.25 102 ILE A O 1
ATOM 801 N N . ILE A 1 103 ? -4.405 -6.435 -0.044 1.00 97.56 103 ILE A N 1
ATOM 802 C CA . ILE A 1 103 ? -3.577 -6.192 -1.235 1.00 97.56 103 ILE A CA 1
ATOM 803 C C . ILE A 1 103 ? -4.445 -6.146 -2.497 1.00 97.56 103 ILE A C 1
ATOM 805 O O . ILE A 1 103 ? -4.306 -5.232 -3.309 1.00 97.56 103 ILE A O 1
ATOM 809 N N . GLU A 1 104 ? -5.414 -7.050 -2.612 1.00 96.50 104 GLU A N 1
ATOM 810 C CA . GLU A 1 104 ? -6.431 -7.023 -3.664 1.00 96.50 104 GLU A CA 1
ATOM 811 C C . GLU A 1 104 ? -7.248 -5.718 -3.633 1.00 96.50 104 GLU A C 1
ATOM 813 O O . GLU A 1 104 ? -7.487 -5.097 -4.669 1.00 96.50 104 GLU A O 1
ATOM 818 N N . ALA A 1 105 ? -7.635 -5.243 -2.445 1.00 97.38 105 ALA A N 1
ATOM 819 C CA . ALA A 1 105 ? -8.378 -3.993 -2.319 1.00 97.38 105 ALA A CA 1
ATOM 820 C C . ALA A 1 105 ? -7.569 -2.779 -2.810 1.00 97.38 105 ALA A C 1
ATOM 822 O O . ALA A 1 105 ? -8.147 -1.897 -3.445 1.00 97.38 105 ALA A O 1
ATOM 823 N N . PHE A 1 106 ? -6.248 -2.748 -2.585 1.00 97.25 106 PHE A N 1
ATOM 824 C CA . PHE A 1 106 ? -5.369 -1.724 -3.160 1.00 97.25 106 PHE A CA 1
ATOM 825 C C . PHE A 1 106 ? -5.308 -1.797 -4.678 1.00 97.25 106 PHE A C 1
ATOM 827 O O . PHE A 1 106 ? -5.427 -0.766 -5.333 1.00 97.25 106 PHE A O 1
ATOM 834 N N . HIS A 1 107 ? -5.154 -2.990 -5.247 1.00 95.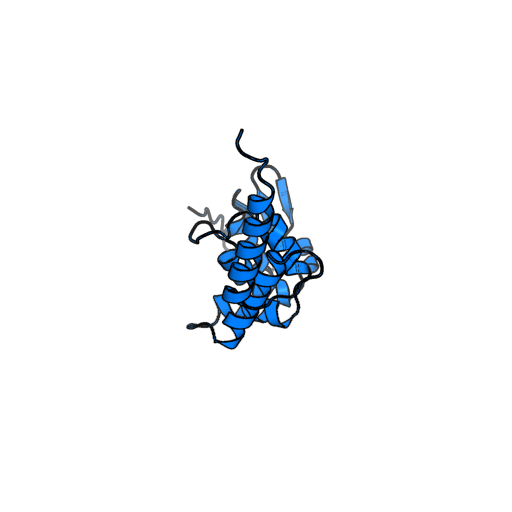56 107 HIS A N 1
ATOM 835 C CA . HIS A 1 107 ? -5.189 -3.170 -6.697 1.00 95.56 107 HIS A CA 1
ATOM 836 C C . HIS A 1 107 ? -6.482 -2.593 -7.298 1.00 95.56 107 HIS A C 1
ATOM 838 O O . HIS A 1 107 ? -6.439 -1.805 -8.243 1.00 95.56 107 HIS A O 1
ATOM 844 N N . ASN A 1 108 ? -7.628 -2.872 -6.675 1.00 95.31 108 ASN A N 1
ATOM 845 C CA . ASN A 1 108 ? -8.933 -2.426 -7.164 1.00 95.31 108 ASN A CA 1
ATOM 846 C C . ASN A 1 108 ? -9.101 -0.893 -7.185 1.00 95.31 108 ASN A C 1
ATOM 848 O O . ASN A 1 108 ? -9.887 -0.390 -7.984 1.00 95.31 108 ASN A O 1
ATOM 852 N N . ILE A 1 109 ? -8.328 -0.128 -6.396 1.00 92.56 109 ILE A N 1
ATOM 853 C CA . ILE A 1 109 ? -8.327 1.350 -6.448 1.00 92.56 109 ILE A CA 1
ATOM 854 C C . ILE A 1 109 ? -7.966 1.868 -7.847 1.00 92.56 109 ILE A C 1
ATOM 856 O O . ILE A 1 109 ? -8.513 2.878 -8.284 1.00 92.56 109 ILE A O 1
ATOM 860 N N . CYS A 1 110 ? -7.043 1.205 -8.547 1.00 87.25 110 CYS A N 1
ATOM 861 C CA . CYS A 1 110 ? -6.549 1.663 -9.847 1.00 87.25 110 CYS A CA 1
ATOM 862 C C . CYS A 1 110 ? -7.314 1.086 -11.043 1.00 87.25 110 CYS A C 1
ATOM 864 O O . CYS A 1 110 ? -7.132 1.569 -12.160 1.00 87.25 110 CYS A O 1
ATOM 866 N N . HIS A 1 111 ? -8.135 0.060 -10.825 1.00 87.19 111 HIS A N 1
ATOM 867 C CA . HIS A 1 111 ? -8.800 -0.680 -11.898 1.00 87.19 111 HIS A CA 1
ATOM 868 C C . HIS A 1 111 ? -10.308 -0.449 -11.944 1.00 87.19 111 HIS A C 1
ATOM 870 O O . HIS A 1 111 ? -10.882 -0.398 -13.033 1.00 87.19 111 HIS A O 1
ATOM 876 N N . ASP A 1 112 ? -10.948 -0.265 -10.791 1.00 89.00 112 ASP A N 1
ATOM 877 C CA . ASP A 1 112 ? -12.392 -0.099 -10.737 1.00 89.00 112 ASP A CA 1
ATOM 878 C C . ASP A 1 112 ? -12.779 1.359 -10.988 1.00 89.00 112 ASP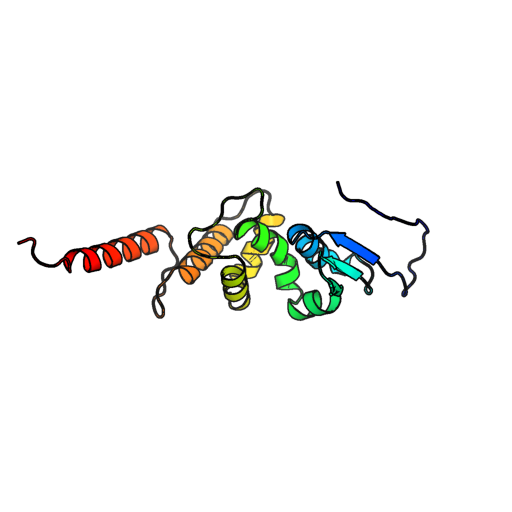 A C 1
ATOM 880 O O . ASP A 1 112 ? -12.316 2.276 -10.312 1.00 89.00 112 ASP A O 1
ATOM 884 N N . GLN A 1 113 ? -13.739 1.583 -11.889 1.00 86.81 113 GLN A N 1
ATOM 885 C CA . GLN A 1 113 ? -14.355 2.905 -12.058 1.00 86.81 113 GLN A CA 1
ATOM 886 C C . GLN A 1 113 ? -15.029 3.387 -10.759 1.00 86.81 113 GLN A C 1
ATOM 888 O O . GLN A 1 113 ? -15.112 4.587 -10.493 1.00 86.81 113 GLN A O 1
ATOM 893 N N . LYS A 1 114 ? -15.531 2.445 -9.952 1.00 91.50 114 LYS A N 1
ATOM 894 C CA . LYS A 1 114 ? -16.112 2.699 -8.637 1.00 91.50 114 LYS A CA 1
ATOM 895 C C . LYS A 1 114 ? -15.700 1.596 -7.676 1.00 91.50 114 LYS A C 1
ATOM 897 O O . LYS A 1 114 ? -16.049 0.437 -7.871 1.00 91.50 114 LYS A O 1
ATOM 902 N N . LEU A 1 115 ? -15.044 1.993 -6.593 1.00 92.44 115 LEU A N 1
ATOM 903 C CA . LEU A 1 115 ? -14.594 1.073 -5.563 1.00 92.44 115 LEU A CA 1
ATOM 904 C C . LEU A 1 115 ? -15.781 0.361 -4.892 1.00 92.44 115 LEU A C 1
ATOM 906 O O . LEU A 1 115 ? -16.699 1.016 -4.383 1.00 92.44 115 LEU A O 1
ATOM 910 N N . SER A 1 116 ? -15.750 -0.973 -4.875 1.00 95.44 116 SER A N 1
ATOM 911 C CA . SER A 1 116 ? -16.793 -1.797 -4.253 1.00 95.44 116 SER A CA 1
ATOM 912 C C . SER A 1 116 ? -16.884 -1.588 -2.734 1.00 95.44 116 SER A C 1
ATOM 914 O O . SER A 1 116 ? -15.906 -1.220 -2.082 1.00 95.44 116 SER A O 1
ATOM 916 N N . ALA A 1 117 ? -18.050 -1.876 -2.144 1.00 96.12 117 ALA A N 1
ATOM 917 C CA . ALA A 1 117 ? -18.233 -1.818 -0.689 1.00 96.12 117 ALA A CA 1
ATOM 918 C C . ALA A 1 117 ? -17.291 -2.783 0.059 1.00 96.12 117 ALA A C 1
ATOM 920 O O . ALA A 1 117 ? -16.803 -2.464 1.140 1.00 96.12 117 ALA A O 1
ATOM 921 N N . ASN A 1 118 ? -16.988 -3.936 -0.545 1.00 96.25 118 ASN A N 1
ATOM 922 C CA . ASN A 1 118 ? -16.046 -4.908 0.001 1.00 96.25 118 ASN A CA 1
ATOM 923 C C . ASN A 1 118 ? -14.614 -4.348 0.024 1.00 96.25 118 ASN A C 1
ATOM 925 O O . ASN A 1 118 ? -13.977 -4.345 1.073 1.00 96.25 118 ASN A O 1
ATOM 929 N N . SER A 1 119 ? -14.132 -3.790 -1.094 1.00 96.56 119 SER A N 1
ATOM 930 C CA . SER A 1 119 ? -12.815 -3.138 -1.146 1.00 96.56 119 SER A CA 1
ATOM 931 C C . SER A 1 119 ?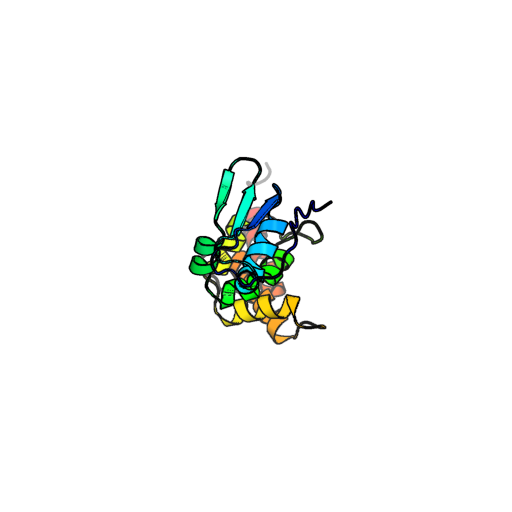 -12.734 -1.967 -0.161 1.00 96.56 119 SER A C 1
ATOM 933 O O . SER A 1 119 ? -11.740 -1.830 0.544 1.00 96.56 119 SER A O 1
ATOM 935 N N . GLN A 1 120 ? -13.795 -1.158 -0.048 1.00 96.44 120 GLN A N 1
ATOM 936 C CA . GLN A 1 120 ? -13.866 -0.075 0.940 1.00 96.44 120 GLN A CA 1
ATOM 937 C C . GLN A 1 120 ? -13.737 -0.594 2.375 1.00 96.44 120 GLN A C 1
ATOM 939 O O . GLN A 1 120 ? -12.944 -0.047 3.132 1.00 96.44 120 GLN A O 1
ATOM 944 N N . SER A 1 121 ? -14.460 -1.657 2.740 1.00 97.50 121 SER A N 1
ATOM 945 C CA . SER A 1 121 ? -14.384 -2.241 4.085 1.00 97.50 121 SER A CA 1
ATOM 946 C C . SER A 1 121 ? -12.994 -2.798 4.402 1.00 97.50 121 SER A C 1
ATOM 948 O O . SER A 1 121 ? -12.524 -2.648 5.523 1.00 97.50 121 SER A O 1
ATOM 950 N N . ARG A 1 122 ? -12.317 -3.409 3.427 1.00 97.81 122 ARG A N 1
ATOM 951 C CA . ARG A 1 122 ? -10.959 -3.953 3.604 1.00 97.81 122 ARG A CA 1
ATOM 952 C C . ARG A 1 122 ? -9.906 -2.853 3.745 1.00 97.81 122 ARG A C 1
ATOM 954 O O . ARG A 1 122 ? -8.975 -2.966 4.535 1.00 97.81 122 ARG A O 1
ATOM 961 N N . LEU A 1 123 ? -10.060 -1.759 2.998 1.00 97.56 123 LEU A N 1
ATOM 962 C CA . LEU A 1 123 ? -9.212 -0.579 3.167 1.00 97.56 123 LEU A CA 1
ATOM 963 C C . LEU A 1 123 ? -9.486 0.113 4.507 1.00 97.56 123 LEU A C 1
ATOM 965 O O . LEU A 1 123 ? -8.550 0.579 5.147 1.00 97.56 123 LEU A O 1
ATOM 969 N N . GLU A 1 124 ? -10.747 0.166 4.944 1.00 97.75 124 GLU A N 1
ATOM 970 C CA . GLU A 1 124 ? -11.133 0.668 6.266 1.00 97.75 124 GLU A CA 1
ATOM 971 C C . GLU A 1 124 ? -10.457 -0.141 7.376 1.00 97.75 124 GLU A C 1
ATOM 973 O O . GLU A 1 124 ? -9.812 0.440 8.248 1.00 97.75 124 GLU A O 1
ATOM 978 N N . GLU A 1 125 ? -10.525 -1.469 7.283 1.00 97.25 125 GLU A N 1
ATOM 979 C CA . GLU A 1 125 ? -9.841 -2.388 8.186 1.00 97.25 125 GLU A CA 1
ATOM 980 C C . GLU A 1 125 ? -8.339 -2.113 8.232 1.00 97.25 125 GLU A C 1
ATOM 982 O O . GLU A 1 125 ? -7.811 -1.910 9.323 1.00 97.25 125 GLU A O 1
ATOM 987 N N . PHE A 1 126 ? -7.677 -1.998 7.075 1.00 97.12 126 PHE A N 1
ATOM 988 C CA . PHE A 1 126 ? -6.251 -1.675 6.987 1.00 97.12 126 PHE A CA 1
ATOM 989 C C . PHE A 1 126 ? -5.891 -0.355 7.682 1.00 97.12 126 PHE A C 1
ATOM 991 O O . PHE A 1 126 ? -4.883 -0.268 8.389 1.00 97.12 126 PHE A O 1
ATOM 998 N N . VAL A 1 127 ? -6.711 0.693 7.517 1.00 96.88 127 VAL A N 1
ATOM 999 C CA . VAL A 1 127 ? -6.516 1.940 8.273 1.00 96.88 127 VAL A CA 1
ATOM 1000 C C . VAL A 1 127 ? -6.637 1.659 9.760 1.00 96.88 127 VAL A C 1
ATOM 1002 O O . VAL A 1 127 ? -5.797 2.099 10.546 1.00 96.88 127 VAL A O 1
ATOM 1005 N N . CYS A 1 128 ? -7.671 0.932 10.168 1.00 96.69 128 CYS A N 1
ATOM 1006 C CA . CYS A 1 128 ? -7.895 0.689 11.574 1.00 96.69 128 CYS A CA 1
ATOM 1007 C C . CYS A 1 128 ? -6.771 -0.126 12.218 1.00 96.69 128 CYS A C 1
ATOM 1009 O O . CYS A 1 128 ? -6.359 0.216 13.328 1.00 96.69 128 CYS A O 1
ATOM 1011 N N . THR A 1 129 ? -6.205 -1.121 11.535 1.00 94.38 129 THR A N 1
ATOM 1012 C CA . THR A 1 129 ? -5.065 -1.890 12.055 1.00 94.38 129 THR A CA 1
ATOM 1013 C C . THR A 1 129 ? -3.824 -1.013 12.234 1.00 94.38 129 THR A C 1
ATOM 1015 O O . THR A 1 129 ? -3.105 -1.168 13.220 1.00 94.38 129 THR A O 1
ATOM 1018 N N . ALA A 1 130 ? -3.596 -0.042 11.344 1.00 94.12 130 ALA A N 1
ATOM 1019 C CA . ALA A 1 130 ? -2.459 0.875 11.435 1.00 94.12 130 ALA A CA 1
ATOM 1020 C C . ALA A 1 130 ? -2.544 1.840 12.633 1.00 94.12 130 ALA A C 1
ATOM 1022 O O . ALA A 1 130 ? -1.516 2.254 13.174 1.00 94.12 130 ALA A O 1
ATOM 1023 N N . TYR A 1 131 ? -3.760 2.209 13.041 1.00 94.38 131 TYR A N 1
ATOM 1024 C CA . TYR A 1 131 ? -4.017 3.158 14.132 1.00 94.38 131 TYR A CA 1
ATOM 1025 C C . TYR A 1 131 ? -4.396 2.495 15.464 1.00 94.38 131 TYR A C 1
ATOM 1027 O O . TYR A 1 131 ? -4.406 3.168 16.500 1.00 94.38 131 TYR A O 1
ATOM 1035 N N . SER A 1 132 ? -4.716 1.202 15.462 1.00 93.19 132 SER A N 1
ATOM 1036 C CA . SER A 1 132 ? -5.100 0.479 16.673 1.00 93.19 132 SER A CA 1
ATOM 1037 C C . SER A 1 132 ? -3.909 0.315 17.624 1.00 93.19 132 SER A C 1
ATOM 1039 O O . SER A 1 132 ? -2.785 0.046 17.187 1.00 93.19 132 SER A O 1
ATOM 1041 N N . PRO A 1 133 ? -4.111 0.449 18.948 1.00 89.38 133 PRO A N 1
ATOM 1042 C CA . PRO A 1 133 ? -3.084 0.071 19.909 1.00 89.38 133 PRO A CA 1
ATOM 1043 C C . PRO A 1 133 ? -2.714 -1.408 19.774 1.00 89.38 133 PRO A C 1
ATOM 1045 O O . PRO A 1 133 ? -3.537 -2.243 19.401 1.00 89.38 133 PRO A O 1
ATOM 1048 N N . LYS A 1 134 ? -1.476 -1.749 20.145 1.00 88.00 134 LYS A N 1
ATOM 1049 C CA . LYS A 1 134 ? -1.007 -3.140 20.132 1.00 88.00 134 LYS A CA 1
ATOM 1050 C C . LYS A 1 134 ? -1.956 -4.048 20.924 1.00 88.00 134 LYS A C 1
ATOM 1052 O O . LYS A 1 134 ? -2.287 -3.739 22.066 1.00 88.00 134 LYS A O 1
ATOM 1057 N N . GLY A 1 135 ? -2.332 -5.175 20.321 1.00 87.75 135 GLY A N 1
ATOM 1058 C CA . GLY A 1 135 ? -3.201 -6.185 20.933 1.00 87.75 135 GLY A CA 1
ATOM 1059 C C . GLY A 1 135 ? -4.699 -5.878 20.859 1.00 87.75 135 GLY A C 1
ATOM 1060 O O . GLY A 1 135 ? -5.489 -6.658 21.380 1.00 87.75 135 GLY A O 1
ATOM 1061 N N . ILE A 1 136 ? -5.099 -4.777 20.217 1.00 91.31 136 ILE A N 1
ATOM 1062 C CA . ILE A 1 136 ? -6.502 -4.411 20.019 1.00 91.31 136 ILE A CA 1
ATOM 1063 C C . ILE A 1 136 ? -6.834 -4.519 18.537 1.00 91.31 136 ILE A C 1
ATOM 1065 O O . ILE A 1 136 ? -6.121 -3.973 17.697 1.00 91.31 136 ILE A O 1
ATOM 1069 N N . HIS A 1 137 ? -7.929 -5.209 18.233 1.00 92.56 137 HIS A N 1
ATOM 1070 C CA . HIS A 1 137 ? -8.443 -5.347 16.880 1.00 92.56 137 HIS A CA 1
ATOM 1071 C C . HIS A 1 137 ? -9.760 -4.583 16.749 1.00 92.56 137 HIS A C 1
ATOM 1073 O O . HIS A 1 137 ? -10.772 -4.967 17.333 1.00 92.56 137 HIS A O 1
ATOM 1079 N N . ILE A 1 138 ? -9.734 -3.494 15.987 1.00 95.31 138 ILE A N 1
ATOM 1080 C CA . ILE A 1 138 ? -10.911 -2.734 15.567 1.00 95.31 138 ILE A CA 1
ATOM 1081 C C . ILE A 1 138 ? -10.799 -2.611 14.050 1.00 95.31 138 ILE A C 1
ATOM 1083 O O . ILE A 1 138 ? -9.721 -2.292 13.561 1.00 95.31 138 ILE A O 1
ATOM 1087 N N . SER A 1 139 ? -11.877 -2.866 13.311 1.00 95.62 139 SER A N 1
ATOM 1088 C CA . SER A 1 139 ? -11.878 -2.863 11.836 1.00 95.62 139 SER A CA 1
ATOM 1089 C C . SER A 1 139 ? -12.794 -1.797 11.226 1.00 95.62 139 SER A C 1
ATOM 1091 O O . SER A 1 139 ? -12.907 -1.688 10.007 1.00 95.62 139 SER A O 1
ATOM 1093 N N . ARG A 1 140 ? -13.456 -0.993 12.068 1.00 97.56 140 ARG A N 1
ATOM 1094 C CA . ARG A 1 140 ? -14.366 0.083 11.662 1.00 97.56 140 ARG A CA 1
ATOM 1095 C C . ARG A 1 140 ? -13.839 1.426 12.151 1.00 97.56 140 ARG A C 1
ATOM 1097 O O . ARG A 1 140 ? -13.544 1.606 13.335 1.00 97.56 140 ARG A O 1
ATOM 1104 N N . ILE A 1 141 ? -13.773 2.412 11.262 1.00 96.88 141 ILE A N 1
ATOM 1105 C CA . ILE A 1 141 ? -13.284 3.759 11.575 1.00 96.88 141 ILE A CA 1
ATOM 1106 C C . ILE A 1 141 ? -14.120 4.431 12.673 1.00 96.88 141 ILE A C 1
ATOM 1108 O O . ILE A 1 141 ? -13.512 5.026 13.566 1.00 96.88 141 ILE A O 1
ATOM 1112 N N . PRO A 1 142 ? -15.470 4.381 12.663 1.00 97.12 142 PRO A N 1
ATOM 1113 C CA . PRO A 1 142 ? -16.265 4.996 13.726 1.00 97.12 142 PRO A CA 1
ATOM 1114 C C . PRO A 1 142 ? -15.940 4.429 15.112 1.00 97.12 142 PRO A C 1
ATOM 1116 O O . PRO A 1 142 ? -15.751 5.192 16.058 1.00 97.12 142 PRO A O 1
ATOM 1119 N N . GLU A 1 143 ? -15.799 3.107 15.211 1.00 96.88 143 GLU A N 1
ATOM 1120 C CA . GLU A 1 143 ? -15.456 2.414 16.456 1.00 96.88 143 GLU A CA 1
ATOM 1121 C C . GLU A 1 143 ? -14.049 2.779 16.922 1.00 96.88 143 GLU A C 1
ATOM 1123 O O . GLU A 1 143 ? -13.843 3.093 18.093 1.00 96.88 143 GLU A O 1
ATOM 1128 N N . LEU A 1 144 ? -13.083 2.827 16.000 1.00 96.69 144 LEU A N 1
ATOM 1129 C CA . LEU A 1 144 ? -11.714 3.197 16.337 1.00 96.69 144 LEU A CA 1
ATOM 1130 C C . LEU A 1 144 ? -11.618 4.653 16.795 1.00 96.69 144 LEU A C 1
ATOM 1132 O O . LEU A 1 144 ? -10.917 4.955 17.758 1.00 96.69 144 LEU A O 1
ATOM 1136 N N . ARG A 1 145 ? -12.337 5.566 16.134 1.00 94.88 145 ARG A N 1
ATOM 1137 C CA . ARG A 1 145 ? -12.407 6.974 16.545 1.00 94.88 145 ARG A CA 1
ATOM 1138 C C . ARG A 1 145 ? -12.968 7.104 17.954 1.00 94.88 145 ARG A C 1
ATOM 1140 O O . ARG A 1 145 ? -12.386 7.830 18.756 1.00 94.88 145 ARG A O 1
ATOM 1147 N N . TRP A 1 146 ? -14.054 6.391 18.251 1.00 94.31 146 TRP A N 1
ATOM 1148 C CA . TRP A 1 146 ? -14.647 6.376 19.585 1.00 94.31 146 TRP A CA 1
ATOM 1149 C C . TRP A 1 146 ? -13.673 5.824 20.629 1.00 94.31 146 TRP A C 1
ATOM 1151 O O . TRP A 1 146 ? -13.422 6.470 21.644 1.00 94.31 146 TRP A O 1
ATOM 1161 N N . TYR A 1 147 ? -13.041 4.686 20.338 1.00 93.88 147 TYR A N 1
ATOM 1162 C CA . TYR A 1 147 ? -12.046 4.076 21.214 1.00 93.88 147 TYR A CA 1
ATOM 1163 C C . TYR A 1 147 ? -10.884 5.035 21.527 1.00 93.88 147 TYR A C 1
ATOM 1165 O O . TYR A 1 147 ? -10.529 5.238 22.691 1.00 93.88 147 TYR A O 1
ATOM 1173 N N . LEU A 1 148 ? -10.299 5.656 20.496 1.00 91.75 148 LEU A N 1
ATOM 1174 C CA . LEU A 1 148 ? -9.190 6.59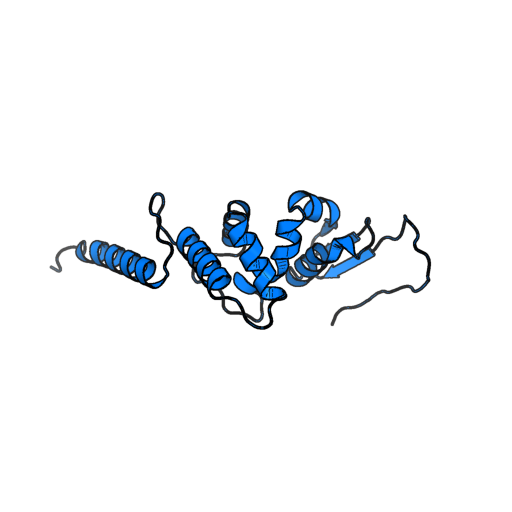7 20.661 1.00 91.75 148 LEU A CA 1
ATOM 1175 C C . LEU A 1 148 ? -9.624 7.839 21.446 1.00 91.75 148 LEU A C 1
ATOM 1177 O O . LEU A 1 148 ? -8.882 8.284 22.318 1.00 91.75 148 LEU A O 1
ATOM 1181 N N . PHE A 1 149 ? -10.822 8.368 21.183 1.00 90.50 149 PHE A N 1
ATOM 1182 C CA . PHE A 1 149 ? -11.381 9.492 21.934 1.00 90.50 149 PHE A CA 1
ATOM 1183 C C . PHE A 1 149 ? -11.497 9.172 23.429 1.00 90.50 149 PHE A C 1
ATOM 1185 O O . PHE A 1 149 ? -10.961 9.911 24.254 1.00 90.50 149 PHE A O 1
ATOM 1192 N N . CYS A 1 150 ? -12.121 8.043 23.780 1.00 89.00 150 CYS A N 1
ATOM 1193 C CA . CYS A 1 150 ? -12.260 7.617 25.172 1.00 89.00 150 CYS A CA 1
ATOM 1194 C C . CYS A 1 150 ? -10.900 7.441 25.856 1.00 89.00 150 CYS A C 1
ATOM 1196 O O . CYS A 1 150 ? -10.722 7.892 26.984 1.00 89.00 150 CYS A O 1
ATOM 1198 N N . LYS A 1 151 ? -9.919 6.848 25.166 1.00 84.19 151 LYS A N 1
ATOM 1199 C CA . LYS A 1 151 ? -8.563 6.688 25.700 1.00 84.19 151 LYS A CA 1
ATOM 1200 C C . LYS A 1 151 ? -7.920 8.037 26.045 1.00 84.19 151 LYS A C 1
ATOM 1202 O O . LYS A 1 151 ? -7.398 8.195 27.147 1.00 84.19 151 LYS A O 1
ATOM 1207 N N . TYR A 1 152 ? -7.989 9.018 25.146 1.00 77.81 152 TYR A N 1
ATOM 1208 C CA . TYR A 1 152 ? -7.432 10.349 25.410 1.00 77.81 152 TYR A CA 1
ATOM 1209 C C . TYR A 1 152 ? -8.186 11.101 26.517 1.00 77.81 152 TYR A C 1
ATOM 1211 O O . TYR A 1 152 ? -7.559 11.800 27.309 1.00 77.81 152 TYR A O 1
ATOM 1219 N N . MET A 1 153 ? -9.505 10.918 26.636 1.00 71.75 153 MET A N 1
ATOM 1220 C CA . MET A 1 153 ? -10.283 11.483 27.747 1.00 71.75 153 MET A CA 1
ATOM 1221 C C . MET A 1 153 ? -9.868 10.888 29.099 1.00 71.75 153 MET A C 1
ATOM 1223 O O . MET A 1 153 ? -9.622 11.638 30.037 1.00 71.75 153 MET A O 1
ATOM 1227 N N . THR A 1 154 ? -9.670 9.566 29.189 1.00 62.12 154 THR A N 1
ATOM 1228 C CA . THR A 1 154 ? -9.193 8.935 30.437 1.00 62.12 154 THR A CA 1
ATOM 1229 C C . THR A 1 154 ? -7.787 9.380 30.856 1.00 62.12 154 THR A C 1
ATOM 1231 O O . THR A 1 154 ? -7.436 9.297 32.031 1.00 62.12 154 THR A O 1
ATOM 1234 N N . GLU A 1 155 ? -6.965 9.856 29.916 1.00 61.97 155 GLU A N 1
ATOM 1235 C CA . GLU A 1 155 ? -5.678 10.490 30.224 1.00 61.97 155 GLU A CA 1
ATOM 1236 C C . GLU A 1 155 ? -5.859 11.938 30.715 1.00 61.97 155 GLU A C 1
ATOM 1238 O O . GLU A 1 155 ? -5.126 12.366 31.604 1.00 61.97 155 GLU A O 1
ATOM 1243 N N . SER A 1 156 ? -6.861 12.669 30.209 1.00 60.22 156 SER A N 1
ATOM 1244 C CA . SER A 1 156 ? -7.221 14.017 30.679 1.00 60.22 156 SER A CA 1
ATOM 1245 C C . SER A 1 156 ? -7.793 14.026 32.101 1.00 60.22 156 SER A C 1
ATOM 1247 O O . SER A 1 156 ? -7.580 14.987 32.833 1.00 60.22 156 SER A O 1
ATOM 1249 N N . ASP A 1 157 ? -8.464 12.961 32.538 1.00 58.31 157 ASP A N 1
ATOM 1250 C CA . ASP A 1 157 ? -8.956 12.850 33.923 1.00 58.31 157 ASP A CA 1
ATOM 1251 C C . ASP A 1 157 ? -7.821 12.665 34.952 1.00 58.31 157 ASP A C 1
ATOM 1253 O O . ASP A 1 157 ? -8.048 12.720 36.159 1.00 58.31 157 ASP A O 1
ATOM 1257 N N . ARG A 1 158 ? -6.575 12.465 34.494 1.00 62.00 158 ARG A N 1
ATOM 1258 C CA . ARG A 1 158 ? -5.368 12.407 35.339 1.00 62.00 158 ARG A CA 1
ATOM 1259 C C . ARG A 1 158 ? -4.693 13.765 35.528 1.00 62.00 158 ARG A C 1
ATOM 1261 O O . ARG A 1 158 ? -3.553 13.811 35.995 1.00 62.00 158 ARG A O 1
ATOM 1268 N N . LEU A 1 159 ? -5.347 14.859 35.141 1.00 60.62 159 LEU A N 1
ATOM 1269 C CA . LEU A 1 159 ? -4.825 16.192 35.414 1.00 60.62 159 LEU A CA 1
ATOM 1270 C C . LEU A 1 159 ? -4.683 16.382 36.936 1.00 60.62 159 LEU A C 1
ATOM 1272 O O . LEU A 1 159 ? -5.588 16.007 37.687 1.00 60.62 159 LEU A O 1
ATOM 1276 N N . PRO A 1 160 ? -3.544 16.918 37.415 1.00 66.56 160 PRO A N 1
ATOM 1277 C CA . PRO A 1 160 ? -3.376 17.200 38.832 1.00 66.56 160 PRO A CA 1
ATOM 1278 C C . PRO A 1 160 ? -4.483 18.159 39.289 1.00 66.56 160 PRO A C 1
ATOM 1280 O O . PRO A 1 160 ? -4.902 19.011 38.498 1.00 66.56 160 PRO A O 1
ATOM 1283 N N . PRO A 1 161 ? -4.968 18.036 40.538 1.00 68.38 161 PRO A N 1
ATOM 1284 C CA . PRO A 1 161 ? -5.973 18.949 41.054 1.00 68.38 161 PRO A CA 1
ATOM 1285 C C . PRO A 1 161 ? -5.476 20.382 40.875 1.00 68.38 161 PRO A C 1
ATOM 1287 O O . PRO A 1 161 ? -4.357 20.711 41.273 1.00 68.38 161 PRO A O 1
ATOM 1290 N N . THR A 1 162 ? -6.290 21.215 40.231 1.00 66.44 162 THR A N 1
ATOM 1291 C CA . THR A 1 162 ? -6.036 22.651 40.138 1.00 66.44 162 THR A CA 1
ATOM 1292 C C . THR A 1 162 ? -6.116 23.229 41.544 1.00 66.44 162 THR A C 1
ATOM 1294 O O . THR A 1 162 ? -7.211 23.346 42.099 1.00 66.44 162 THR A O 1
ATOM 1297 N N . VAL A 1 163 ? -4.946 23.510 42.115 1.00 55.03 163 VAL A N 1
ATOM 1298 C CA . VAL A 1 163 ? -4.752 24.365 43.293 1.00 55.03 163 VAL A CA 1
ATOM 1299 C C . VAL A 1 163 ? -4.670 25.823 42.878 1.00 55.03 163 VAL A C 1
ATOM 1301 O O . VAL A 1 163 ? -4.060 26.096 41.819 1.00 55.03 163 VAL A O 1
#

Sequence (163 aa):
MIYLGVSAAERTTMDAHMTFFSPDTDVMVLIIANYDRLPKSTDISLASHVQKIEPLWVALGPDRVKALLGFHAFSGADNTGRFSRIGKSTWFKHSMNAEEHIIEAFHNICHDQKLSANSQSRLEEFVCTAYSPKGIHISRIPELRWYLFCKYMTESDRLPPTV

Organism: Patella caerulea (NCBI:txid87958)

Foldseek 3Di:
DFDPPDPDDDDPDLPDAEEGEDQDPLVLLVCLLCVVVPRQNYWYDHPPDIGRNNVVNVVCDDLLSLLSNLLCVLCDDPPHDHDPPADPVLSVVLVVPDDSQLSVLSNCSVPPPDRDPSSVQSVQQSVLVSQDDPPDHDSHPVVSVVVVVVVVVVVVVPPDPDD

pLDDT: mean 86.49, std 16.45, range [30.39, 97.81]

Radius of gyration: 20.76 Å; chains: 1; bounding box: 41×35×77 Å